Protein AF-A0A1F7U0T5-F1 (afdb_monomer)

Radius of gyration: 19.3 Å; Cα contacts (8 Å, |Δi|>4): 123; chains: 1; bounding box: 55×27×47 Å

Secondary structure (DSSP, 8-state):
--TT--HHHHHHHHTS-HHHHHHHHTT-----HHHHHHHHHHHHHHHT--HHHHHHTSPPP----S-SSTTSHHHHHHHHHHHTT--HHHHHHHHTS-HHHHHHHTTT-S-HHHHHHHHHTTT-----PPP-

Structure (mmCIF, N/CA/C/O backbone):
data_AF-A0A1F7U0T5-F1
#
_entry.id   AF-A0A1F7U0T5-F1
#
loop_
_atom_site.group_PDB
_atom_site.id
_atom_site.type_symbol
_atom_site.label_atom_id
_atom_site.label_alt_id
_atom_site.label_comp_id
_atom_site.label_asym_id
_atom_site.label_entity_id
_atom_site.label_seq_id
_atom_site.pdbx_PDB_ins_code
_atom_site.Cartn_x
_atom_site.Cartn_y
_atom_site.Cartn_z
_atom_site.occupa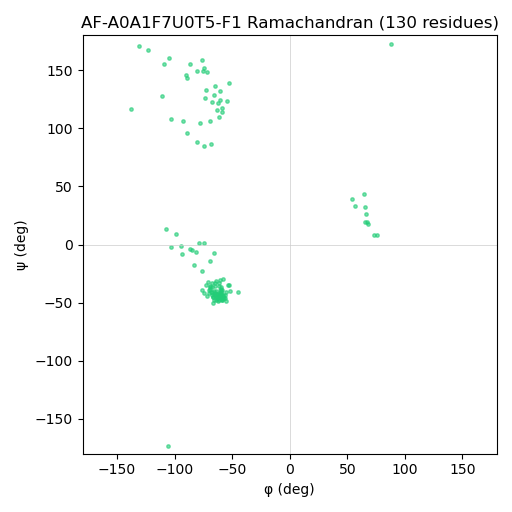ncy
_atom_site.B_iso_or_equiv
_atom_site.auth_seq_id
_atom_site.auth_comp_id
_atom_site.auth_asym_id
_atom_site.auth_atom_id
_atom_site.pdbx_PDB_model_num
ATOM 1 N N . MET A 1 1 ? 22.205 5.635 -20.063 1.00 49.44 1 MET A N 1
ATOM 2 C CA . MET A 1 1 ? 22.260 4.330 -20.749 1.00 49.44 1 MET A CA 1
ATOM 3 C C . MET A 1 1 ? 23.046 3.373 -19.874 1.00 49.44 1 MET A C 1
ATOM 5 O O . MET A 1 1 ? 24.259 3.515 -19.790 1.00 49.44 1 MET A O 1
ATOM 9 N N . LEU A 1 2 ? 22.374 2.461 -19.166 1.00 50.94 2 LEU A N 1
ATOM 10 C CA . LEU A 1 2 ? 23.068 1.332 -18.543 1.00 50.94 2 LEU A CA 1
ATOM 11 C C . LEU A 1 2 ? 23.456 0.354 -19.669 1.00 50.94 2 LEU A C 1
ATOM 13 O O . LEU A 1 2 ? 22.597 -0.033 -20.453 1.00 50.94 2 LEU A O 1
ATOM 17 N N . LEU A 1 3 ? 24.736 -0.020 -19.765 1.00 60.53 3 LEU A N 1
ATOM 18 C CA . LEU A 1 3 ? 25.251 -1.102 -20.631 1.00 60.53 3 LEU A CA 1
ATOM 19 C C . LEU A 1 3 ? 25.200 -0.882 -22.161 1.00 60.53 3 LEU A C 1
ATOM 21 O O . LEU A 1 3 ? 25.320 -1.841 -22.916 1.00 60.53 3 LEU A O 1
ATOM 25 N N . GLY A 1 4 ? 25.042 0.355 -22.644 1.00 69.62 4 GLY A N 1
ATOM 26 C CA . GLY A 1 4 ? 25.079 0.652 -24.088 1.00 69.62 4 GLY A CA 1
ATOM 27 C C . GLY A 1 4 ? 23.850 0.189 -24.886 1.00 69.62 4 GLY A C 1
ATOM 28 O O . GLY A 1 4 ? 23.852 0.284 -26.107 1.00 69.62 4 GLY A O 1
ATOM 29 N N . MET A 1 5 ? 22.796 -0.279 -24.211 1.00 76.56 5 MET A N 1
ATOM 30 C CA . MET A 1 5 ? 21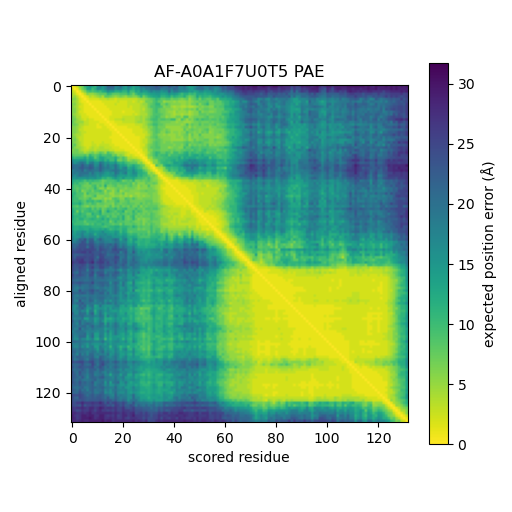.505 -0.598 -24.830 1.00 76.56 5 MET A CA 1
ATOM 31 C C . MET A 1 5 ? 20.583 0.624 -24.819 1.00 76.56 5 MET A C 1
ATOM 33 O O . MET A 1 5 ? 20.595 1.418 -23.869 1.00 76.56 5 MET A O 1
ATOM 37 N N . SER A 1 6 ? 19.750 0.764 -25.852 1.00 84.56 6 SER A N 1
ATOM 38 C CA . SER A 1 6 ? 18.682 1.759 -25.848 1.00 84.56 6 SER A CA 1
ATOM 39 C C . SER A 1 6 ? 17.517 1.306 -24.958 1.00 84.56 6 SER A C 1
ATOM 41 O O . SER A 1 6 ? 17.323 0.120 -24.685 1.00 84.56 6 SER A O 1
ATOM 43 N N . GLN A 1 7 ? 16.688 2.257 -24.517 1.00 81.25 7 GLN A N 1
ATOM 44 C CA . GLN A 1 7 ? 15.465 1.946 -23.761 1.00 81.25 7 GLN A CA 1
ATOM 45 C C . GLN A 1 7 ? 14.515 1.019 -24.537 1.00 81.25 7 GLN A C 1
ATOM 47 O O . GLN A 1 7 ? 13.761 0.272 -23.917 1.00 81.25 7 GLN A O 1
ATOM 52 N N . SER A 1 8 ? 14.529 1.095 -25.872 1.00 84.88 8 SER A N 1
ATOM 53 C CA . SER A 1 8 ? 13.716 0.250 -26.750 1.00 84.88 8 SER A CA 1
ATOM 54 C C . SER A 1 8 ? 14.234 -1.189 -26.759 1.00 84.88 8 SER A C 1
ATOM 56 O O . SER A 1 8 ? 13.451 -2.105 -26.543 1.00 84.88 8 SER A O 1
ATOM 58 N N . ASP A 1 9 ? 15.553 -1.383 -26.849 1.00 83.81 9 ASP A N 1
ATOM 59 C CA . ASP A 1 9 ? 16.162 -2.723 -26.805 1.00 83.81 9 ASP A CA 1
ATOM 60 C C . ASP A 1 9 ? 15.858 -3.441 -25.483 1.00 83.81 9 ASP A C 1
ATOM 62 O O . ASP A 1 9 ? 15.585 -4.642 -25.444 1.00 83.81 9 ASP A O 1
ATOM 66 N N . ILE A 1 10 ? 15.884 -2.692 -24.375 1.00 80.31 10 ILE A N 1
ATOM 67 C CA . ILE A 1 10 ? 15.530 -3.211 -23.050 1.00 80.31 10 ILE A CA 1
ATOM 68 C C . ILE A 1 10 ? 14.041 -3.569 -23.002 1.00 80.31 10 ILE A C 1
ATOM 70 O O . ILE A 1 10 ? 13.691 -4.633 -22.492 1.00 80.31 10 ILE A O 1
ATOM 74 N N . ALA A 1 11 ? 13.177 -2.697 -23.527 1.00 83.62 11 ALA A N 1
ATOM 75 C CA . ALA A 1 11 ? 11.730 -2.889 -23.569 1.00 83.62 11 ALA A CA 1
ATOM 76 C C . ALA A 1 11 ? 11.337 -4.162 -24.330 1.00 83.62 11 ALA A C 1
ATOM 78 O O . ALA A 1 11 ? 10.589 -4.982 -23.789 1.00 83.62 11 ALA A O 1
ATOM 79 N N . ASP A 1 12 ? 11.913 -4.366 -25.514 1.00 85.00 12 ASP A N 1
ATOM 80 C CA . ASP A 1 12 ? 11.659 -5.535 -26.357 1.00 85.00 12 ASP A CA 1
ATOM 81 C C . ASP A 1 12 ? 12.112 -6.828 -25.667 1.00 85.00 12 ASP A C 1
ATOM 83 O O . ASP A 1 12 ? 11.371 -7.811 -25.616 1.00 85.00 12 ASP A O 1
ATOM 87 N N . ARG A 1 13 ? 13.287 -6.813 -25.022 1.00 81.44 13 ARG A N 1
ATOM 88 C CA . ARG A 1 13 ? 13.824 -7.976 -24.290 1.00 81.44 13 ARG A CA 1
ATOM 89 C C . ARG A 1 13 ? 12.985 -8.396 -23.085 1.00 81.44 13 ARG A C 1
ATOM 91 O O . ARG A 1 13 ? 12.978 -9.578 -22.740 1.00 81.44 13 ARG A O 1
ATOM 98 N N . ILE A 1 14 ? 12.310 -7.458 -22.418 1.00 78.06 14 ILE A N 1
ATOM 99 C CA . ILE A 1 14 ? 11.490 -7.751 -21.228 1.00 78.06 14 ILE A CA 1
ATOM 100 C C . ILE A 1 14 ? 9.983 -7.784 -21.515 1.00 78.06 14 ILE A C 1
ATOM 102 O O . ILE A 1 14 ? 9.196 -8.094 -20.612 1.00 78.06 14 ILE A O 1
ATOM 106 N N . GLY A 1 15 ? 9.576 -7.516 -22.759 1.00 80.06 15 GLY A N 1
ATOM 107 C CA . GLY A 1 15 ? 8.180 -7.514 -23.191 1.00 80.06 15 GLY A CA 1
ATOM 108 C C . GLY A 1 15 ? 7.347 -6.428 -22.508 1.00 80.06 15 GLY A C 1
ATOM 109 O O . GLY A 1 15 ? 6.248 -6.704 -22.028 1.00 80.06 15 GLY A O 1
ATOM 110 N N . VAL A 1 16 ? 7.885 -5.211 -22.395 1.00 80.50 16 VAL A N 1
ATOM 111 C CA . VAL A 1 16 ? 7.177 -4.032 -21.860 1.00 80.50 16 VAL A CA 1
ATOM 112 C C . VAL A 1 16 ? 7.352 -2.847 -22.805 1.00 80.50 16 VAL A C 1
ATOM 114 O O . VAL A 1 16 ? 8.159 -2.894 -23.720 1.00 80.50 16 VAL A O 1
ATOM 117 N N . SER A 1 17 ? 6.627 -1.750 -22.589 1.00 84.12 17 SER A N 1
ATOM 118 C CA . SER A 1 17 ? 6.803 -0.558 -23.423 1.00 84.12 17 SER A CA 1
ATOM 119 C C . SER A 1 17 ? 8.087 0.210 -23.087 1.00 84.12 17 SER A C 1
ATOM 121 O O . SER A 1 17 ? 8.489 0.310 -21.925 1.00 84.12 17 SER A O 1
ATOM 123 N N . ARG A 1 18 ? 8.677 0.880 -24.085 1.00 87.50 18 ARG A N 1
ATOM 124 C CA . ARG A 1 18 ? 9.783 1.839 -23.883 1.00 87.50 18 ARG A CA 1
ATOM 125 C C . ARG A 1 18 ? 9.448 2.893 -22.817 1.00 87.50 18 ARG A C 1
ATOM 127 O O . ARG A 1 18 ? 10.278 3.229 -21.976 1.00 87.50 18 ARG A O 1
ATOM 134 N N . THR A 1 19 ? 8.207 3.383 -22.800 1.00 83.56 19 THR A N 1
ATOM 135 C CA . THR A 1 19 ? 7.722 4.334 -21.784 1.00 83.56 19 THR A CA 1
ATOM 136 C C . THR A 1 19 ? 7.779 3.750 -20.372 1.00 83.56 19 THR A C 1
ATOM 138 O O . THR A 1 19 ? 8.065 4.470 -19.417 1.00 83.56 19 THR A O 1
ATOM 141 N N . PHE A 1 20 ? 7.522 2.450 -20.214 1.00 76.88 20 PHE A N 1
ATOM 142 C CA . PHE A 1 20 ? 7.655 1.768 -18.931 1.00 76.88 20 PHE A CA 1
ATOM 143 C C . PHE A 1 20 ? 9.123 1.686 -18.489 1.00 76.88 20 PHE A C 1
ATOM 145 O O . PHE A 1 20 ? 9.419 2.037 -17.348 1.00 76.88 20 PHE A O 1
ATOM 152 N N . VAL A 1 21 ? 10.045 1.350 -19.400 1.00 79.12 21 VAL A N 1
ATOM 153 C CA . VAL A 1 21 ? 11.500 1.381 -19.140 1.00 79.12 21 VAL A CA 1
ATOM 154 C C . VAL A 1 21 ? 11.958 2.781 -18.723 1.00 79.12 21 VAL A C 1
ATOM 156 O O . VAL A 1 21 ? 12.615 2.933 -17.698 1.00 79.12 21 VAL A O 1
ATOM 159 N N . SER A 1 22 ? 11.524 3.827 -19.430 1.00 81.81 22 SER A N 1
ATOM 160 C CA . SER A 1 22 ? 11.835 5.217 -19.066 1.00 81.81 22 SER A CA 1
ATOM 161 C C . SER A 1 22 ? 11.321 5.590 -17.668 1.00 81.81 22 SER A C 1
ATOM 163 O O . SER A 1 22 ? 12.029 6.230 -16.892 1.00 81.81 22 SER A O 1
ATOM 165 N N . LYS A 1 23 ? 10.111 5.154 -17.292 1.00 73.56 23 LYS A N 1
ATOM 166 C CA . LYS A 1 23 ? 9.593 5.371 -15.932 1.00 73.56 23 LYS A CA 1
ATOM 167 C C . LYS A 1 23 ? 10.417 4.629 -14.876 1.00 73.56 23 LYS A C 1
ATOM 169 O O . LYS A 1 23 ? 10.526 5.143 -13.765 1.00 73.56 23 LYS A O 1
ATOM 174 N N . ILE A 1 24 ? 10.968 3.454 -15.189 1.00 74.94 24 ILE A N 1
ATOM 175 C CA . ILE A 1 24 ? 11.864 2.715 -14.286 1.00 74.94 24 ILE A CA 1
ATOM 176 C C . ILE A 1 24 ? 13.169 3.492 -14.092 1.00 74.94 24 ILE A C 1
ATOM 178 O O . ILE A 1 24 ? 13.539 3.747 -12.950 1.00 74.94 24 ILE A O 1
ATOM 182 N N . GLU A 1 25 ? 13.816 3.925 -15.179 1.00 73.69 25 GLU A N 1
ATOM 183 C CA . GLU A 1 25 ? 15.073 4.692 -15.127 1.00 73.69 25 GLU A CA 1
ATOM 184 C C . GLU A 1 25 ? 14.924 6.009 -14.355 1.00 73.69 25 GLU A C 1
ATOM 186 O O . GLU A 1 25 ? 15.812 6.402 -13.605 1.00 73.69 25 GLU A O 1
ATOM 191 N N . LEU A 1 26 ? 13.771 6.670 -14.485 1.00 71.69 26 LEU A N 1
ATOM 192 C CA . LEU A 1 26 ? 13.442 7.891 -13.745 1.00 71.69 26 LEU A CA 1
ATOM 193 C C . LEU A 1 26 ? 12.998 7.630 -12.291 1.00 71.69 26 LEU A C 1
ATOM 195 O O . LEU A 1 26 ? 12.599 8.570 -11.602 1.00 71.69 26 LEU A O 1
ATOM 199 N N . GLY A 1 27 ? 12.983 6.374 -11.830 1.00 60.84 27 GLY A N 1
ATOM 200 C CA . GLY A 1 27 ? 12.545 5.999 -10.481 1.00 60.84 27 GLY A CA 1
ATOM 201 C C . GLY A 1 27 ? 11.047 6.208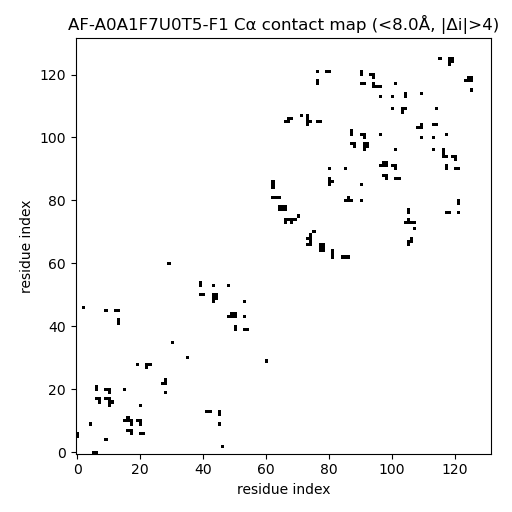 -10.216 1.00 60.84 27 GLY A C 1
ATOM 202 O O . GLY A 1 27 ? 10.621 6.287 -9.066 1.00 60.84 27 GLY A O 1
ATOM 203 N N . ARG A 1 28 ? 10.224 6.320 -11.267 1.00 62.78 28 ARG A N 1
ATOM 204 C CA . ARG A 1 28 ? 8.786 6.650 -11.199 1.00 62.78 28 ARG A CA 1
ATOM 205 C C . ARG A 1 28 ? 7.862 5.430 -11.178 1.00 62.78 28 ARG A C 1
ATOM 207 O O . ARG A 1 28 ? 6.645 5.598 -11.097 1.00 62.78 28 ARG A O 1
ATOM 214 N N . VAL A 1 29 ? 8.396 4.210 -11.250 1.00 62.84 29 VAL A N 1
ATOM 215 C CA . VAL A 1 29 ? 7.597 2.984 -11.103 1.00 62.84 29 VAL A CA 1
ATOM 216 C C . VAL A 1 29 ? 7.601 2.527 -9.648 1.00 62.84 29 VAL A C 1
ATOM 218 O O . VAL A 1 29 ? 8.572 1.964 -9.148 1.00 62.84 29 VAL A O 1
ATOM 221 N N . GLY A 1 30 ? 6.470 2.724 -8.971 1.00 56.09 30 GLY A N 1
ATOM 222 C CA . GLY A 1 30 ? 6.179 2.057 -7.708 1.00 56.09 30 GLY A CA 1
ATOM 223 C C . GLY A 1 30 ? 5.829 0.600 -7.978 1.00 56.09 30 GLY A C 1
ATOM 224 O O . GLY A 1 30 ? 4.656 0.276 -8.136 1.00 56.09 30 GLY A O 1
ATOM 225 N N . LEU A 1 31 ? 6.837 -0.267 -8.078 1.00 54.19 31 LEU A N 1
ATOM 226 C CA . LEU A 1 31 ? 6.618 -1.700 -8.240 1.00 54.19 31 LEU A CA 1
ATOM 227 C C . LEU A 1 31 ? 5.794 -2.208 -7.038 1.00 54.19 31 LEU A C 1
ATOM 229 O O . LEU A 1 31 ? 6.258 -2.129 -5.898 1.00 54.19 31 LEU A O 1
ATOM 233 N N . VAL A 1 32 ? 4.557 -2.664 -7.267 1.00 48.41 32 VAL A N 1
ATOM 234 C CA . VAL A 1 32 ? 3.744 -3.334 -6.236 1.00 48.41 32 VAL A CA 1
ATOM 235 C C . VAL A 1 32 ? 4.463 -4.627 -5.881 1.00 48.41 32 VAL A C 1
ATOM 237 O O . VAL A 1 32 ? 4.955 -5.290 -6.776 1.00 48.41 32 VAL A O 1
ATOM 240 N N . GLU A 1 33 ? 4.568 -4.975 -4.602 1.00 50.28 33 GLU A N 1
ATOM 241 C CA . GLU A 1 33 ? 5.412 -6.074 -4.099 1.00 50.28 33 GLU A CA 1
ATOM 242 C C . GLU A 1 33 ? 5.311 -7.375 -4.922 1.00 50.28 33 GLU A C 1
ATOM 244 O O . GLU A 1 33 ? 6.335 -7.943 -5.285 1.00 50.28 33 GLU A O 1
ATOM 249 N N . ALA A 1 34 ? 4.100 -7.754 -5.348 1.00 42.94 34 ALA A N 1
ATOM 250 C CA . ALA A 1 34 ? 3.858 -8.933 -6.183 1.00 42.94 34 ALA A CA 1
ATOM 251 C C . ALA A 1 34 ? 4.239 -8.768 -7.674 1.00 42.94 34 ALA A C 1
ATOM 253 O O . ALA A 1 34 ? 4.779 -9.689 -8.282 1.00 42.94 34 ALA A O 1
ATOM 254 N N . THR A 1 35 ? 3.996 -7.603 -8.289 1.00 51.75 35 THR A N 1
ATOM 255 C CA . THR A 1 35 ? 4.379 -7.344 -9.697 1.00 51.75 35 THR A CA 1
ATOM 256 C C . THR A 1 35 ? 5.838 -6.908 -9.838 1.00 51.75 35 THR A C 1
ATOM 258 O O . THR A 1 35 ? 6.420 -7.004 -10.926 1.00 51.75 35 THR A O 1
ATOM 261 N N . ALA A 1 36 ? 6.442 -6.474 -8.728 1.00 62.66 36 ALA A N 1
ATOM 262 C CA . ALA A 1 36 ? 7.844 -6.131 -8.603 1.00 62.66 36 ALA A CA 1
ATOM 263 C C . ALA A 1 36 ? 8.714 -7.321 -8.949 1.00 62.66 36 ALA A C 1
ATOM 265 O O . ALA A 1 36 ? 9.600 -7.172 -9.771 1.00 62.66 36 ALA A O 1
ATOM 266 N N . ASP A 1 37 ? 8.419 -8.495 -8.398 1.00 65.31 37 ASP A N 1
ATOM 267 C CA . ASP A 1 37 ? 9.292 -9.656 -8.533 1.00 65.31 37 ASP A CA 1
ATOM 268 C C . ASP A 1 37 ? 9.311 -10.229 -9.953 1.00 65.31 37 ASP A C 1
ATOM 270 O O . ASP A 1 37 ? 10.377 -10.560 -10.470 1.00 65.31 37 ASP A O 1
ATOM 274 N N . ALA A 1 38 ? 8.165 -10.273 -10.639 1.00 71.25 38 ALA A N 1
ATOM 275 C CA . ALA A 1 38 ? 8.116 -10.698 -12.039 1.00 71.25 38 ALA A CA 1
ATOM 276 C C . ALA A 1 38 ? 8.855 -9.713 -12.962 1.00 71.25 38 ALA A C 1
ATOM 278 O O . ALA A 1 38 ? 9.626 -10.119 -13.832 1.00 71.25 38 ALA A O 1
ATOM 279 N N . THR A 1 39 ? 8.649 -8.412 -12.751 1.00 71.38 39 THR A N 1
ATOM 280 C CA . THR A 1 39 ? 9.308 -7.354 -13.531 1.00 71.38 39 THR A CA 1
ATOM 281 C C . THR A 1 39 ? 10.809 -7.314 -13.248 1.00 71.38 39 THR A C 1
ATOM 283 O O . THR A 1 39 ? 11.612 -7.201 -14.169 1.00 71.38 39 THR A O 1
ATOM 286 N N . LEU A 1 40 ? 11.197 -7.480 -11.985 1.00 74.88 40 LEU A N 1
ATOM 287 C CA . LEU A 1 40 ? 12.577 -7.460 -11.515 1.00 74.88 40 LEU A CA 1
ATOM 288 C C . LEU A 1 40 ? 13.359 -8.668 -12.029 1.00 74.88 40 LEU A C 1
ATOM 290 O O . LEU A 1 40 ? 14.465 -8.477 -12.513 1.00 74.88 40 LEU A O 1
ATOM 294 N N . LYS A 1 41 ? 12.774 -9.875 -12.052 1.00 78.44 41 LYS A N 1
ATOM 295 C CA . LYS A 1 41 ? 13.389 -11.052 -12.699 1.00 78.44 41 LYS A CA 1
ATOM 296 C C . LYS A 1 41 ? 13.638 -10.831 -14.191 1.00 78.44 41 LYS A C 1
ATOM 298 O O . LYS A 1 41 ? 14.698 -11.190 -14.698 1.00 78.44 41 LYS A O 1
ATOM 303 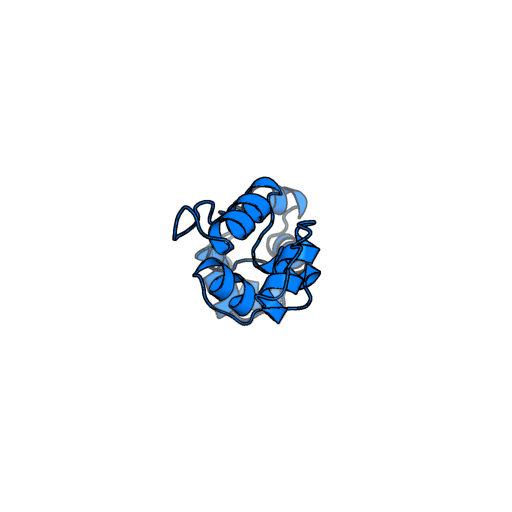N N . LYS A 1 42 ? 12.681 -10.221 -14.899 1.00 79.19 42 LYS A N 1
ATOM 304 C CA . LYS A 1 42 ? 12.845 -9.884 -16.322 1.00 79.19 42 LYS A CA 1
ATOM 305 C C . LYS A 1 42 ? 13.944 -8.839 -16.534 1.00 79.19 42 LYS A C 1
ATOM 307 O O . LYS A 1 42 ? 14.752 -8.999 -17.442 1.00 79.19 42 LYS A O 1
ATOM 312 N N . LEU A 1 43 ? 14.012 -7.819 -15.677 1.00 74.75 43 LEU A N 1
ATOM 313 C CA . LEU A 1 43 ? 15.088 -6.823 -15.678 1.00 74.75 43 LEU A CA 1
ATOM 314 C C . LEU A 1 43 ? 16.452 -7.444 -15.378 1.00 74.75 43 LEU A C 1
ATOM 316 O O . LEU A 1 43 ? 17.391 -7.175 -16.115 1.00 74.75 43 LEU A O 1
ATOM 320 N N . ALA A 1 44 ? 16.559 -8.303 -14.362 1.00 81.44 44 ALA A N 1
ATOM 321 C CA . ALA A 1 44 ? 17.795 -9.017 -14.046 1.00 81.44 44 ALA A CA 1
ATOM 322 C C . ALA A 1 44 ? 18.266 -9.835 -15.252 1.00 81.44 44 ALA A C 1
ATOM 324 O O . ALA A 1 44 ? 19.413 -9.715 -15.667 1.00 81.44 44 ALA A O 1
ATOM 325 N N . LYS A 1 45 ? 17.349 -10.563 -15.904 1.00 80.94 45 LYS A N 1
ATOM 326 C CA . LYS A 1 45 ? 17.649 -11.305 -17.134 1.00 80.94 45 LYS A CA 1
ATOM 327 C C . LY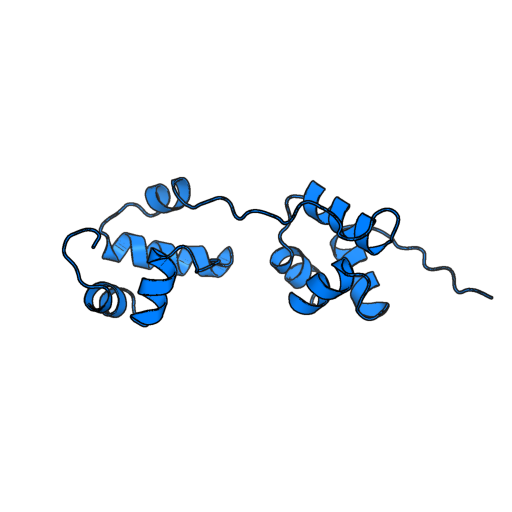S A 1 45 ? 18.133 -10.394 -18.269 1.00 80.94 45 LYS A C 1
ATOM 329 O O . LYS A 1 45 ? 19.111 -10.723 -18.929 1.00 80.94 45 LYS A O 1
ATOM 334 N N . ALA A 1 46 ? 17.468 -9.264 -18.509 1.00 78.88 46 ALA A N 1
ATOM 335 C CA . ALA A 1 46 ? 17.847 -8.347 -19.586 1.00 78.88 46 ALA A CA 1
ATOM 336 C C . ALA A 1 46 ? 19.180 -7.630 -19.328 1.00 78.88 46 ALA A C 1
ATOM 338 O O . ALA A 1 46 ? 19.945 -7.419 -20.269 1.00 78.88 46 ALA A O 1
ATOM 339 N N . LEU A 1 47 ? 19.455 -7.294 -18.066 1.00 77.50 47 LEU A N 1
ATOM 340 C CA . LEU A 1 47 ? 20.688 -6.646 -17.617 1.00 77.50 47 LEU A CA 1
ATOM 341 C C . LEU A 1 47 ? 21.813 -7.645 -17.308 1.00 77.50 47 LEU A C 1
ATOM 343 O O . LEU A 1 47 ? 22.916 -7.211 -16.997 1.00 77.50 47 LEU A O 1
ATOM 347 N N . GLN A 1 48 ? 21.544 -8.953 -17.400 1.00 82.12 48 GLN A N 1
ATOM 348 C CA . GLN A 1 48 ? 22.465 -10.034 -17.024 1.00 82.12 48 GLN A CA 1
ATOM 349 C C . GLN A 1 48 ? 22.980 -9.900 -15.579 1.00 82.12 48 GLN A C 1
ATOM 351 O O . GLN A 1 48 ? 24.145 -10.147 -15.287 1.00 82.12 48 GLN A O 1
ATOM 356 N N . LEU A 1 49 ? 22.093 -9.487 -14.674 1.00 79.50 49 LEU A N 1
ATOM 357 C CA . LEU A 1 49 ? 22.359 -9.338 -13.247 1.00 79.50 49 LEU A CA 1
ATOM 358 C C . LEU A 1 49 ? 21.631 -10.415 -12.448 1.00 79.50 49 LEU A C 1
ATOM 360 O O . LEU A 1 49 ? 20.578 -10.913 -12.856 1.00 79.50 49 LEU A O 1
ATOM 364 N N . ASP A 1 50 ? 22.160 -10.710 -11.266 1.00 79.56 50 ASP A N 1
ATOM 365 C CA . ASP A 1 50 ? 21.458 -11.512 -10.275 1.00 79.56 50 ASP A CA 1
ATOM 366 C C . ASP A 1 50 ? 20.207 -10.743 -9.770 1.00 79.56 50 ASP A C 1
ATOM 368 O O . ASP A 1 50 ? 20.311 -9.567 -9.382 1.00 79.56 50 ASP A O 1
ATOM 372 N N . PRO A 1 51 ? 19.004 -11.355 -9.781 1.00 73.25 51 PRO A N 1
ATOM 373 C CA . PRO A 1 51 ? 17.796 -10.759 -9.211 1.00 73.25 51 PRO A CA 1
ATOM 374 C C . PRO A 1 51 ? 17.962 -10.284 -7.759 1.00 73.25 51 PRO A C 1
ATOM 376 O O . PRO A 1 51 ? 17.389 -9.262 -7.382 1.00 73.25 51 PRO A O 1
ATOM 379 N N . ASP A 1 52 ? 18.754 -10.972 -6.942 1.00 75.31 52 ASP A N 1
ATOM 380 C CA . ASP A 1 52 ? 18.977 -10.606 -5.545 1.00 75.31 52 ASP A CA 1
ATOM 381 C C . ASP A 1 52 ? 19.826 -9.339 -5.415 1.00 75.31 52 ASP A C 1
ATOM 383 O O . ASP A 1 52 ? 19.548 -8.505 -4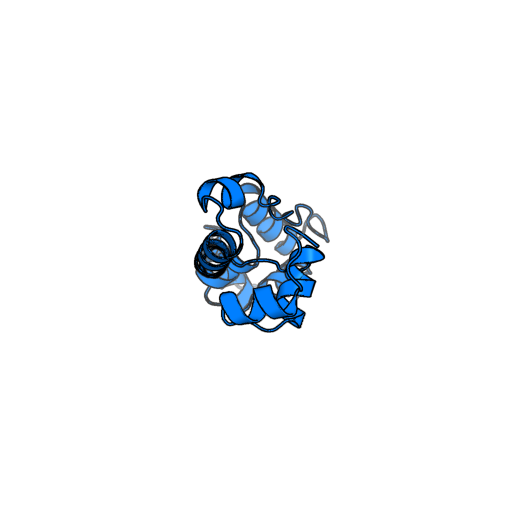.549 1.00 75.31 52 ASP A O 1
ATOM 387 N N . THR A 1 53 ? 20.755 -9.094 -6.345 1.00 73.38 53 THR A N 1
ATOM 388 C CA . THR A 1 53 ? 21.465 -7.808 -6.431 1.00 73.38 53 THR A CA 1
ATOM 389 C C . THR A 1 53 ? 20.489 -6.657 -6.684 1.00 73.38 53 THR A C 1
ATOM 391 O O . THR A 1 53 ? 20.550 -5.627 -6.011 1.00 73.38 53 THR A O 1
ATOM 394 N N . LEU A 1 54 ? 19.529 -6.835 -7.601 1.00 71.69 54 LEU A N 1
ATOM 395 C CA . LEU A 1 54 ? 18.510 -5.817 -7.887 1.00 71.69 54 LEU A CA 1
ATOM 396 C C . LEU A 1 54 ? 17.540 -5.602 -6.715 1.00 71.69 54 LEU A C 1
ATOM 398 O O . LEU A 1 54 ? 17.075 -4.481 -6.497 1.00 71.69 54 LEU A O 1
ATOM 402 N N . ARG A 1 55 ? 17.239 -6.652 -5.940 1.00 69.88 55 ARG A N 1
ATOM 403 C CA . ARG A 1 55 ? 16.416 -6.542 -4.725 1.00 69.88 55 ARG A CA 1
ATOM 404 C C . ARG A 1 55 ? 17.104 -5.714 -3.643 1.00 69.88 55 ARG A C 1
ATOM 406 O O . ARG A 1 55 ? 16.433 -4.901 -3.012 1.00 69.88 55 ARG A O 1
ATOM 413 N N . GLN A 1 56 ? 18.414 -5.877 -3.459 1.00 70.31 56 GLN A N 1
ATOM 414 C CA . GLN A 1 56 ? 19.184 -5.157 -2.437 1.00 70.31 56 GLN A CA 1
ATOM 415 C C . GLN A 1 56 ? 19.286 -3.652 -2.713 1.00 70.31 56 GLN A C 1
ATOM 417 O O . GLN A 1 56 ? 19.200 -2.850 -1.785 1.00 70.31 56 GLN A O 1
ATOM 422 N N . VAL A 1 57 ? 19.412 -3.254 -3.983 1.00 69.44 57 VAL A N 1
ATOM 423 C CA . VAL A 1 57 ? 19.489 -1.833 -4.377 1.00 69.44 57 VAL A CA 1
ATOM 424 C C . VAL A 1 57 ? 18.119 -1.173 -4.545 1.00 69.44 57 VAL A C 1
ATOM 426 O O . VAL A 1 57 ? 18.035 0.031 -4.799 1.00 69.44 57 VAL A O 1
ATOM 429 N N . ARG A 1 58 ? 17.024 -1.935 -4.414 1.00 66.12 58 ARG A N 1
ATOM 430 C CA . ARG A 1 58 ? 15.668 -1.405 -4.566 1.00 66.12 58 ARG A CA 1
ATOM 431 C C . ARG A 1 58 ? 15.421 -0.336 -3.493 1.00 66.12 58 ARG A C 1
ATOM 433 O O . ARG A 1 58 ? 15.472 -0.647 -2.301 1.00 66.12 58 ARG A O 1
ATOM 440 N N . PRO A 1 59 ? 15.082 0.910 -3.872 1.00 62.50 59 PRO A N 1
ATOM 441 C CA . PRO A 1 59 ? 14.785 1.939 -2.890 1.00 62.50 59 PRO A CA 1
ATOM 442 C C . PRO A 1 59 ? 13.587 1.502 -2.045 1.00 62.50 59 PRO A C 1
ATOM 444 O O . PRO A 1 59 ? 12.513 1.194 -2.575 1.00 62.50 59 PRO A O 1
ATOM 447 N N . LYS A 1 60 ? 13.773 1.475 -0.717 1.00 61.41 60 LYS A N 1
ATOM 448 C CA . LYS A 1 60 ? 12.683 1.214 0.230 1.00 61.41 60 LYS A CA 1
ATOM 449 C C . LYS A 1 60 ? 11.574 2.221 -0.052 1.00 61.41 60 LYS A C 1
ATOM 451 O O . LYS A 1 60 ? 11.805 3.433 -0.061 1.00 61.41 60 LYS A O 1
ATOM 456 N N . ARG A 1 61 ? 10.365 1.724 -0.323 1.00 61.34 61 ARG A N 1
ATOM 457 C CA . ARG A 1 61 ? 9.219 2.588 -0.611 1.00 61.34 61 ARG A CA 1
ATOM 458 C C . ARG A 1 61 ? 9.006 3.502 0.593 1.00 61.34 61 ARG A C 1
ATOM 460 O O . ARG A 1 61 ? 8.696 3.010 1.673 1.00 61.34 61 ARG A O 1
ATOM 467 N N . LYS A 1 62 ? 9.146 4.819 0.411 1.00 59.72 62 LYS A N 1
ATOM 468 C CA . LYS A 1 62 ? 8.835 5.786 1.470 1.00 59.72 62 LYS A CA 1
ATOM 469 C C . LYS A 1 62 ? 7.354 5.648 1.816 1.00 59.72 62 LYS A C 1
ATOM 471 O O . LYS A 1 62 ? 6.484 5.950 0.996 1.00 59.72 62 LYS A O 1
ATOM 476 N N . ILE A 1 63 ? 7.068 5.126 3.001 1.00 63.53 63 ILE A N 1
ATOM 477 C CA . ILE A 1 63 ? 5.721 5.144 3.554 1.00 63.53 63 ILE A CA 1
ATOM 478 C C . ILE A 1 63 ? 5.453 6.598 3.961 1.00 63.53 63 ILE A C 1
ATOM 480 O O . ILE A 1 63 ? 6.316 7.271 4.52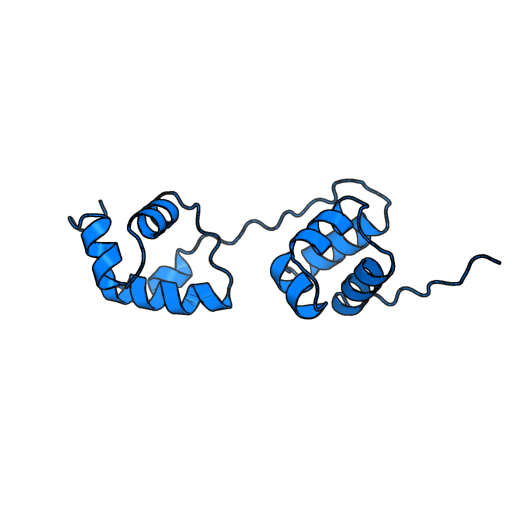4 1.00 63.53 63 ILE A O 1
ATOM 484 N N . ALA A 1 64 ? 4.285 7.127 3.594 1.00 66.81 64 ALA A N 1
ATOM 485 C CA . ALA A 1 64 ? 3.842 8.396 4.150 1.00 66.81 64 ALA A CA 1
ATOM 486 C C . ALA A 1 64 ? 3.522 8.142 5.628 1.00 66.81 64 ALA A C 1
ATOM 488 O O . ALA A 1 64 ? 2.544 7.456 5.933 1.00 66.81 64 ALA A O 1
ATOM 489 N N . ASN A 1 65 ? 4.406 8.622 6.506 1.00 63.72 65 ASN A N 1
ATOM 490 C CA . ASN A 1 65 ? 4.436 8.252 7.923 1.00 63.72 65 ASN A CA 1
ATOM 491 C C . ASN A 1 65 ? 3.650 9.201 8.829 1.00 63.72 65 ASN A C 1
ATOM 493 O O . ASN A 1 65 ? 3.512 8.916 10.013 1.00 63.72 65 ASN A O 1
ATOM 497 N N . LYS A 1 66 ? 3.161 10.330 8.303 1.00 65.38 66 LYS A N 1
ATOM 498 C CA . LYS A 1 66 ? 2.471 11.333 9.114 1.00 65.38 66 LYS A CA 1
ATOM 499 C C . LYS A 1 66 ? 0.974 11.386 8.780 1.00 65.38 66 LYS A C 1
ATOM 501 O O . LYS A 1 66 ? 0.640 11.574 7.605 1.00 65.38 66 LYS A O 1
ATOM 506 N N . PRO A 1 67 ? 0.087 11.278 9.786 1.00 61.94 67 PRO A N 1
ATOM 507 C CA . PRO A 1 67 ? -1.304 11.691 9.659 1.00 61.94 67 PRO A CA 1
ATOM 508 C C . PRO A 1 67 ? -1.407 13.128 9.148 1.00 61.94 67 PRO A C 1
ATOM 510 O O . PRO A 1 67 ? -0.651 13.999 9.577 1.00 61.94 67 PRO A O 1
ATOM 513 N N . ARG A 1 68 ? -2.347 13.405 8.241 1.00 69.19 68 ARG A N 1
ATOM 514 C CA . ARG A 1 68 ? -2.567 14.784 7.766 1.00 69.19 68 ARG A CA 1
ATOM 515 C C . ARG A 1 68 ? -3.322 15.653 8.767 1.00 69.19 68 ARG A C 1
ATOM 517 O O . ARG A 1 68 ? -3.208 16.871 8.707 1.00 69.19 68 ARG A O 1
ATOM 524 N N . THR A 1 69 ? -4.070 15.030 9.667 1.00 68.69 69 THR A N 1
ATOM 525 C CA . THR A 1 69 ? -4.865 15.705 10.691 1.00 68.69 69 THR A CA 1
ATOM 526 C C . THR A 1 69 ? -4.685 14.940 11.988 1.00 68.69 69 THR A C 1
ATOM 528 O O . THR A 1 69 ? -5.031 13.766 12.049 1.00 68.69 69 THR A O 1
ATOM 531 N N . GLU A 1 70 ? -4.104 15.570 13.001 1.00 70.25 70 GLU A N 1
ATOM 532 C CA . GLU A 1 70 ? -3.869 14.947 14.306 1.00 70.25 70 GLU A CA 1
ATOM 533 C C . GLU A 1 70 ? -5.193 14.847 15.097 1.00 70.25 70 GLU A C 1
ATOM 535 O O . GLU A 1 70 ? -6.122 15.617 14.858 1.00 70.25 70 GLU A O 1
ATOM 540 N N . GLY A 1 71 ? -5.323 13.854 15.985 1.00 74.94 71 GLY A N 1
ATOM 541 C CA . GLY A 1 71 ? -6.505 13.686 16.852 1.00 74.94 71 GLY A CA 1
ATOM 542 C C . GLY A 1 71 ? -7.779 13.124 16.198 1.00 74.94 71 GLY A C 1
ATOM 543 O O . GLY A 1 71 ? -8.826 13.103 16.836 1.00 74.94 71 GLY A O 1
ATOM 544 N N . THR A 1 72 ? -7.720 12.655 14.948 1.00 84.75 72 THR A N 1
ATOM 545 C CA . THR A 1 72 ? -8.877 12.067 14.242 1.00 84.75 72 THR A CA 1
ATOM 546 C C . THR A 1 72 ? -8.794 10.541 14.159 1.00 84.75 72 THR A C 1
ATOM 548 O O . THR A 1 72 ? -7.717 9.955 14.264 1.00 84.75 72 THR A O 1
ATOM 551 N N . LEU A 1 73 ? -9.928 9.876 13.910 1.00 85.62 73 LEU A N 1
ATOM 552 C CA . LEU A 1 73 ? -9.960 8.425 13.687 1.00 85.62 73 LEU A CA 1
ATOM 553 C C . LEU A 1 73 ? -9.086 8.016 12.491 1.00 85.62 73 LEU A C 1
ATOM 555 O O . LEU A 1 73 ? -8.347 7.039 12.564 1.00 85.62 73 LEU A O 1
ATOM 559 N N . SER A 1 74 ? -9.089 8.812 11.419 1.00 88.19 74 SER A N 1
ATOM 560 C CA . SER A 1 74 ? -8.198 8.598 10.274 1.00 88.19 74 SER A CA 1
ATOM 561 C C . SER A 1 74 ? -6.716 8.688 10.653 1.00 88.19 74 SER A C 1
ATOM 563 O O . SER A 1 74 ? -5.892 7.954 10.100 1.00 88.19 74 SER A O 1
ATOM 565 N N . ALA A 1 75 ? -6.372 9.538 11.627 1.00 87.44 75 ALA A N 1
ATOM 566 C CA . ALA A 1 75 ? -5.024 9.645 12.167 1.00 87.44 75 ALA A CA 1
ATOM 567 C C . ALA A 1 75 ? -4.599 8.367 12.884 1.00 87.44 75 ALA A C 1
ATOM 569 O O . ALA A 1 75 ? -3.484 7.900 12.662 1.00 87.44 75 ALA A O 1
ATOM 570 N N . LEU A 1 76 ? -5.496 7.788 13.688 1.00 89.19 76 LEU A N 1
ATOM 571 C CA . LEU A 1 76 ? -5.263 6.517 14.376 1.00 89.19 76 LEU A CA 1
ATOM 572 C C . LEU A 1 76 ? -5.053 5.378 13.376 1.00 89.19 76 LEU A C 1
ATOM 574 O O . LEU A 1 76 ? -4.070 4.648 13.484 1.00 89.19 76 LEU A O 1
ATOM 578 N N . LEU A 1 77 ? -5.905 5.280 12.349 1.00 90.94 77 LEU A N 1
ATOM 579 C CA . LEU A 1 77 ? -5.747 4.282 11.284 1.00 90.94 77 LEU A CA 1
ATOM 580 C C . LEU A 1 77 ? -4.421 4.467 10.529 1.00 90.94 77 LEU A C 1
ATOM 582 O O . LEU A 1 77 ? -3.709 3.499 10.260 1.00 90.94 77 LEU A O 1
ATOM 586 N N . THR A 1 78 ? -4.051 5.718 10.230 1.00 91.19 78 THR A N 1
ATOM 587 C CA . THR A 1 78 ? -2.771 6.041 9.580 1.00 91.19 78 THR A CA 1
ATOM 588 C C . THR A 1 78 ? -1.593 5.624 10.457 1.00 91.19 78 THR A C 1
ATOM 590 O O . THR A 1 78 ? -0.673 4.968 9.968 1.00 91.19 78 THR A O 1
ATOM 593 N N . ALA A 1 79 ? -1.622 5.980 11.743 1.00 88.69 79 ALA A N 1
ATOM 594 C CA . ALA A 1 79 ? -0.568 5.664 12.699 1.00 88.69 79 ALA A CA 1
ATOM 595 C C . ALA A 1 79 ? -0.397 4.150 12.846 1.00 88.69 79 ALA A C 1
ATOM 597 O O . ALA A 1 79 ? 0.716 3.654 12.682 1.00 88.69 79 ALA A O 1
ATOM 598 N N . ARG A 1 80 ? -1.499 3.408 13.024 1.00 91.44 80 ARG A N 1
ATOM 599 C CA . ARG A 1 80 ? -1.470 1.945 13.131 1.00 91.44 80 ARG A CA 1
ATOM 600 C C . ARG A 1 80 ? -0.920 1.287 11.869 1.00 91.44 80 ARG A C 1
ATOM 602 O O . ARG A 1 80 ? -0.075 0.400 11.944 1.00 91.44 80 ARG A O 1
ATOM 609 N N . ARG A 1 81 ? -1.333 1.751 10.683 1.00 92.25 81 ARG A N 1
ATOM 610 C CA . ARG A 1 81 ? -0.787 1.248 9.412 1.00 92.25 81 ARG A CA 1
ATOM 611 C C . ARG A 1 81 ? 0.726 1.461 9.318 1.00 92.25 81 ARG A C 1
ATOM 613 O O . ARG A 1 81 ? 1.437 0.586 8.825 1.00 92.25 81 ARG A O 1
ATOM 620 N N . VAL A 1 82 ? 1.204 2.635 9.726 1.00 89.56 82 VAL A N 1
ATOM 621 C CA . VAL A 1 82 ? 2.627 3.003 9.682 1.00 89.56 82 VAL A CA 1
ATOM 622 C C . VAL A 1 82 ? 3.437 2.207 10.704 1.00 89.56 82 VAL A C 1
ATOM 624 O O . VAL A 1 82 ? 4.506 1.717 10.349 1.00 89.56 82 VAL A O 1
ATOM 627 N N . GLU A 1 83 ? 2.917 2.023 11.917 1.00 87.25 83 GLU A N 1
ATOM 628 C CA . GLU A 1 83 ? 3.503 1.180 12.968 1.00 87.25 83 GLU A CA 1
ATOM 629 C C . GLU A 1 83 ? 3.722 -0.258 12.476 1.00 87.25 83 GLU A C 1
ATOM 631 O O . GLU A 1 83 ? 4.798 -0.822 12.648 1.00 87.25 83 GLU A O 1
ATOM 636 N N . LEU A 1 84 ? 2.740 -0.815 11.760 1.00 85.62 84 LEU A N 1
ATOM 637 C CA . LEU A 1 84 ? 2.826 -2.143 11.145 1.00 85.62 84 LEU A CA 1
ATOM 638 C C . LEU A 1 84 ? 3.716 -2.188 9.883 1.00 85.62 84 LEU A C 1
ATOM 640 O O . LEU A 1 84 ? 3.810 -3.226 9.228 1.00 85.62 84 LEU A O 1
ATOM 644 N N . GLY A 1 85 ? 4.331 -1.068 9.482 1.00 84.19 85 GLY A N 1
ATOM 645 C CA . GLY A 1 85 ? 5.166 -0.981 8.280 1.00 84.19 85 GLY A CA 1
ATOM 646 C C . GLY A 1 85 ? 4.391 -1.184 6.973 1.00 84.19 85 GLY A C 1
ATOM 647 O O . GLY A 1 85 ? 4.978 -1.503 5.936 1.00 84.19 85 GLY A O 1
ATOM 648 N N . LEU A 1 86 ? 3.066 -1.012 6.993 1.00 85.50 86 LEU A N 1
ATOM 649 C CA . LEU A 1 86 ? 2.204 -1.354 5.870 1.00 85.50 86 LEU A CA 1
ATOM 650 C C . LEU A 1 86 ? 2.037 -0.193 4.893 1.00 85.50 86 LEU A C 1
ATOM 652 O O . LEU A 1 86 ? 1.883 0.985 5.224 1.00 85.50 86 LEU A O 1
ATOM 656 N N . SER A 1 87 ? 1.986 -0.563 3.623 1.00 88.50 87 SER A N 1
ATOM 657 C CA . SER A 1 87 ? 1.682 0.329 2.519 1.00 88.50 87 SER A CA 1
ATOM 658 C C . SER A 1 87 ? 0.161 0.541 2.401 1.00 88.50 87 SER A C 1
ATOM 660 O O . SER A 1 87 ? -0.609 -0.381 2.660 1.00 88.50 87 SER A O 1
ATOM 662 N N . GLN A 1 88 ? -0.298 1.713 1.933 1.00 90.12 88 GLN A N 1
ATOM 663 C CA . GLN A 1 88 ? -1.728 1.931 1.624 1.00 90.12 88 GLN A CA 1
ATOM 664 C C . GLN A 1 88 ? -2.306 0.867 0.671 1.00 90.12 88 GLN A C 1
ATOM 666 O O . GLN A 1 88 ? -3.462 0.494 0.792 1.00 90.12 88 GLN A O 1
ATOM 671 N N . ALA A 1 89 ? -1.508 0.364 -0.279 1.00 87.56 89 ALA A N 1
ATOM 672 C CA . ALA A 1 89 ? -1.955 -0.684 -1.200 1.00 87.56 89 ALA A CA 1
ATOM 673 C C . ALA A 1 89 ? -2.062 -2.048 -0.503 1.00 87.56 89 ALA A C 1
ATOM 675 O O . ALA A 1 89 ? -2.958 -2.833 -0.801 1.00 87.56 89 ALA A O 1
ATOM 676 N N . THR A 1 90 ? -1.160 -2.308 0.445 1.00 87.12 90 THR A N 1
ATOM 677 C CA . THR A 1 90 ? -1.136 -3.546 1.224 1.00 87.12 90 THR A CA 1
ATOM 678 C C . THR A 1 90 ? -2.379 -3.630 2.099 1.00 87.12 90 THR A C 1
ATOM 680 O O . THR A 1 90 ? -3.079 -4.636 2.055 1.00 87.12 90 THR A O 1
ATOM 683 N N . ILE A 1 91 ? -2.713 -2.552 2.820 1.00 93.00 91 ILE A N 1
ATOM 684 C CA . ILE A 1 91 ? -3.929 -2.541 3.638 1.00 93.00 91 ILE A CA 1
ATOM 685 C C . ILE A 1 91 ? -5.201 -2.535 2.785 1.00 93.00 91 ILE A C 1
ATOM 687 O O . ILE A 1 91 ? -6.149 -3.227 3.126 1.00 93.00 91 ILE A O 1
ATOM 691 N N . ALA A 1 92 ? -5.205 -1.836 1.643 1.00 93.00 92 ALA A N 1
ATOM 692 C CA . ALA A 1 92 ? -6.336 -1.844 0.717 1.00 93.00 92 ALA A CA 1
ATOM 693 C C . ALA A 1 92 ? -6.664 -3.266 0.244 1.00 93.00 92 ALA A C 1
ATOM 695 O O . ALA A 1 92 ? -7.820 -3.674 0.255 1.00 93.00 92 ALA A O 1
ATOM 696 N N . THR A 1 93 ? -5.624 -4.039 -0.088 1.00 92.62 93 THR A N 1
ATOM 697 C CA . THR A 1 93 ? -5.761 -5.444 -0.492 1.00 92.62 93 THR A CA 1
ATOM 698 C C . THR A 1 93 ? -6.334 -6.293 0.642 1.00 92.62 93 THR A C 1
ATOM 700 O O . THR A 1 93 ? -7.263 -7.056 0.408 1.00 92.62 93 THR A O 1
ATOM 703 N N .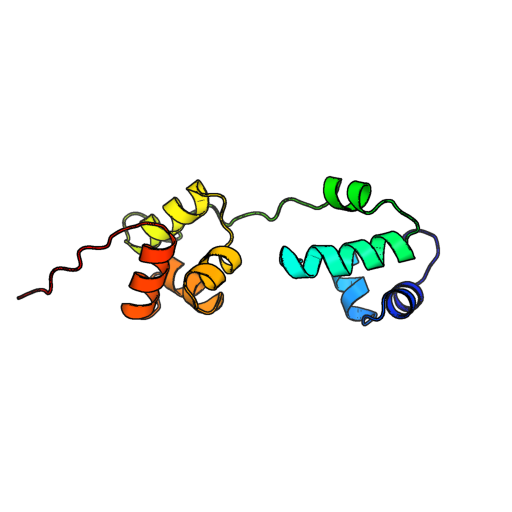 ARG A 1 94 ? -5.833 -6.130 1.877 1.00 92.44 94 ARG A N 1
ATOM 704 C CA . ARG A 1 94 ? -6.344 -6.858 3.054 1.00 92.44 94 ARG A CA 1
ATOM 705 C C . ARG A 1 94 ? -7.798 -6.509 3.383 1.00 92.44 94 ARG A C 1
ATOM 707 O O . ARG A 1 94 ? -8.569 -7.394 3.719 1.00 92.44 94 ARG A O 1
ATOM 714 N N . ALA A 1 95 ? -8.164 -5.237 3.256 1.00 92.94 95 ALA A N 1
ATOM 715 C CA . ALA A 1 95 ? -9.509 -4.735 3.528 1.00 92.94 95 ALA A CA 1
ATOM 716 C C . ALA A 1 95 ? -10.501 -4.961 2.369 1.00 92.94 95 ALA A C 1
ATOM 718 O O . ALA A 1 95 ? -11.682 -4.651 2.512 1.00 92.94 95 ALA A O 1
ATOM 719 N N . GLY A 1 96 ? -10.041 -5.446 1.208 1.00 94.00 96 GLY A N 1
ATOM 720 C CA . GLY A 1 96 ? -10.884 -5.622 0.023 1.00 94.00 96 GLY A CA 1
ATOM 721 C C . GLY A 1 96 ? -11.409 -4.307 -0.568 1.00 94.00 96 GLY A C 1
ATOM 722 O O . GLY A 1 96 ? -12.516 -4.272 -1.101 1.00 94.00 96 GLY A O 1
ATOM 723 N N . VAL A 1 97 ? -10.645 -3.214 -0.465 1.00 94.12 97 VAL A N 1
ATOM 724 C CA . VAL A 1 97 ? -11.023 -1.880 -0.971 1.00 94.12 97 VAL A CA 1
ATOM 725 C C . VAL A 1 97 ? -9.993 -1.340 -1.962 1.00 94.12 97 VAL A C 1
ATOM 727 O O . VAL A 1 97 ? -8.877 -1.846 -2.081 1.00 94.12 97 VAL A O 1
ATOM 730 N N . ALA A 1 98 ? -10.338 -0.269 -2.679 1.00 93.81 98 ALA A N 1
ATOM 731 C CA . ALA A 1 98 ? -9.381 0.401 -3.548 1.00 93.81 98 ALA A CA 1
ATOM 732 C C . ALA A 1 98 ? -8.323 1.170 -2.733 1.00 93.81 98 ALA A C 1
ATOM 734 O O . ALA A 1 98 ? -8.593 1.746 -1.679 1.00 93.81 98 ALA A O 1
ATOM 735 N N . LYS A 1 99 ? -7.096 1.264 -3.261 1.00 93.12 99 LYS A N 1
ATOM 736 C CA . LYS A 1 99 ? -6.026 2.074 -2.647 1.00 93.12 99 LYS A CA 1
ATOM 737 C C . LYS A 1 99 ? -6.398 3.564 -2.559 1.00 93.12 99 LYS A C 1
ATOM 739 O O . LYS A 1 99 ? -5.943 4.241 -1.639 1.00 93.12 99 LYS A O 1
ATOM 744 N N . SER A 1 100 ? -7.199 4.077 -3.497 1.00 91.69 100 SER A N 1
ATOM 745 C CA . SER A 1 100 ? -7.772 5.430 -3.421 1.00 91.69 100 SER A CA 1
ATOM 746 C C . SER A 1 100 ? -8.659 5.585 -2.189 1.00 91.69 100 SER A C 1
ATOM 748 O O . SER A 1 100 ? -8.445 6.527 -1.439 1.00 91.69 100 SER A O 1
ATOM 750 N N . THR A 1 101 ? -9.521 4.606 -1.899 1.00 94.00 101 THR A N 1
ATOM 751 C CA . THR A 1 101 ? -10.384 4.589 -0.708 1.00 94.00 101 THR A CA 1
ATOM 752 C C . THR A 1 101 ? -9.582 4.710 0.587 1.00 94.00 101 THR A C 1
ATOM 754 O O . THR A 1 101 ? -9.907 5.541 1.424 1.00 94.00 101 THR A O 1
ATOM 757 N N . VAL A 1 102 ? -8.484 3.959 0.737 1.00 93.12 102 VAL A N 1
ATOM 758 C CA . VAL A 1 102 ? -7.581 4.103 1.900 1.00 93.12 102 VAL A CA 1
ATOM 759 C C . VAL A 1 102 ? -6.967 5.503 1.950 1.00 93.12 102 VAL A C 1
ATOM 761 O O . VAL A 1 102 ? -6.892 6.121 3.006 1.00 93.12 102 VAL A O 1
ATOM 764 N N . SER A 1 103 ? -6.541 6.024 0.799 1.00 92.06 103 SER A N 1
ATOM 765 C CA . SER A 1 103 ? -5.991 7.376 0.694 1.00 92.06 103 SER A CA 1
ATOM 766 C C . SER A 1 103 ? -6.993 8.449 1.127 1.00 92.06 103 SER A C 1
ATOM 768 O O . SER A 1 103 ? -6.586 9.433 1.740 1.00 92.06 103 SER A O 1
ATOM 770 N N . ASP A 1 104 ? -8.269 8.270 0.795 1.00 91.06 104 ASP A N 1
ATOM 771 C CA . ASP A 1 104 ? -9.347 9.190 1.146 1.00 91.06 104 ASP A CA 1
ATOM 772 C C . ASP A 1 104 ? -9.707 9.072 2.627 1.00 91.06 104 ASP A C 1
ATOM 774 O O . ASP A 1 104 ? -9.802 10.096 3.297 1.00 91.06 104 ASP A O 1
ATOM 778 N N . ILE A 1 105 ? -9.773 7.853 3.176 1.00 91.56 105 ILE A N 1
ATOM 779 C CA . ILE A 1 105 ? -9.951 7.612 4.618 1.00 91.56 105 ILE A CA 1
ATOM 780 C C . ILE A 1 105 ? -8.873 8.329 5.428 1.00 91.56 105 ILE A C 1
ATOM 782 O O . ILE A 1 105 ? -9.200 9.078 6.343 1.00 91.56 105 ILE A O 1
ATOM 786 N N . GLU A 1 106 ? -7.597 8.194 5.056 1.00 91.12 106 GLU A N 1
ATOM 787 C CA . GLU A 1 106 ? -6.473 8.873 5.727 1.00 91.12 106 GLU A CA 1
ATOM 788 C C . GLU A 1 106 ? -6.497 10.411 5.589 1.00 91.12 106 GLU A C 1
ATOM 790 O O . GLU A 1 106 ? -5.690 11.114 6.202 1.00 91.12 106 GLU A O 1
ATOM 795 N N . ARG A 1 107 ? -7.416 10.951 4.778 1.00 87.00 107 ARG A N 1
ATOM 796 C CA . ARG A 1 107 ? -7.702 12.385 4.617 1.00 87.00 107 ARG A CA 1
ATOM 797 C C . ARG A 1 107 ? -9.025 12.810 5.259 1.00 87.00 107 ARG A C 1
ATOM 799 O O . ARG A 1 107 ? -9.469 13.920 4.989 1.00 87.00 107 ARG A O 1
ATOM 806 N N . ASN A 1 108 ? -9.628 11.969 6.101 1.00 85.75 108 ASN A N 1
ATOM 807 C CA . ASN A 1 108 ? -10.970 12.152 6.673 1.00 85.75 108 ASN A CA 1
ATOM 808 C C . ASN A 1 108 ? -12.123 12.085 5.651 1.00 85.75 108 ASN A C 1
ATOM 810 O O . ASN A 1 108 ? -13.175 12.678 5.869 1.00 85.75 108 ASN A O 1
ATOM 814 N N . GLY A 1 109 ? -11.935 11.379 4.537 1.00 85.44 109 GLY A N 1
ATOM 815 C CA . GLY A 1 109 ? -12.982 11.074 3.560 1.00 85.44 109 GLY A CA 1
ATOM 816 C C . GLY A 1 109 ? -13.447 9.614 3.617 1.00 85.44 109 GLY A C 1
ATOM 817 O O . GLY A 1 109 ? -13.019 8.833 4.462 1.00 85.44 109 GLY A O 1
ATOM 818 N N . GLY A 1 110 ? -14.299 9.228 2.667 1.00 85.38 110 GLY A N 1
ATOM 819 C CA . GLY A 1 110 ? -14.798 7.855 2.531 1.00 85.38 110 GLY A CA 1
ATOM 820 C C . GLY A 1 110 ? -16.058 7.545 3.347 1.00 85.38 110 GLY A C 1
ATOM 821 O O . GLY A 1 110 ? -16.550 8.363 4.120 1.00 85.38 110 GLY A O 1
ATOM 822 N N . SER A 1 111 ? -16.614 6.352 3.123 1.00 88.69 111 SER A N 1
ATOM 823 C CA . SER A 1 111 ? -17.802 5.865 3.832 1.00 88.69 111 SER A CA 1
ATOM 824 C C . SER A 1 111 ? -17.439 5.174 5.146 1.00 88.69 111 SER A C 1
ATOM 826 O O . SER A 1 111 ? -16.349 4.612 5.279 1.00 88.69 111 SER A O 1
ATOM 828 N N . LEU A 1 112 ? -18.389 5.142 6.087 1.00 87.56 112 LEU A N 1
ATOM 829 C CA . LEU A 1 112 ? -18.251 4.409 7.350 1.00 87.56 112 LEU A CA 1
ATOM 830 C C . LEU A 1 112 ? -17.926 2.921 7.121 1.00 87.56 112 LEU A C 1
ATOM 832 O O . LEU A 1 112 ? -17.049 2.385 7.785 1.00 87.56 112 LEU A O 1
ATOM 836 N N . ASP A 1 113 ? -18.558 2.283 6.132 1.00 91.25 113 ASP A N 1
ATOM 837 C CA . ASP A 1 113 ? -18.275 0.893 5.741 1.00 91.25 113 ASP A CA 1
ATOM 838 C C . ASP A 1 113 ? -16.808 0.685 5.326 1.00 91.25 113 ASP A C 1
ATOM 840 O O . ASP A 1 113 ? -16.135 -0.225 5.809 1.00 91.25 113 ASP A O 1
ATOM 844 N N . SER A 1 114 ? -16.276 1.572 4.479 1.00 91.25 114 SER A N 1
ATOM 845 C CA . SER A 1 114 ? -14.873 1.491 4.056 1.00 91.25 114 SER A CA 1
ATOM 846 C C . SER A 1 114 ? -13.919 1.717 5.229 1.00 91.25 114 SER A C 1
ATOM 848 O O . SER A 1 114 ? -12.864 1.088 5.300 1.00 91.25 114 SER A O 1
ATOM 850 N N . LEU A 1 115 ? -14.294 2.601 6.156 1.00 90.44 115 LEU A N 1
ATOM 851 C CA . LEU A 1 115 ? -13.522 2.882 7.358 1.00 90.44 115 LEU A CA 1
ATOM 852 C C . LEU A 1 115 ? -13.478 1.665 8.292 1.00 90.44 115 LEU A C 1
ATOM 854 O O . LEU A 1 115 ? -12.393 1.295 8.734 1.00 90.44 115 LEU A O 1
ATOM 858 N N . ILE A 1 116 ? -14.617 1.005 8.524 1.00 91.62 116 ILE A N 1
ATOM 859 C CA . ILE A 1 116 ? -14.710 -0.225 9.328 1.00 91.62 116 ILE A CA 1
ATOM 860 C C . ILE A 1 116 ? -13.880 -1.347 8.696 1.00 91.62 116 ILE A C 1
ATOM 862 O O . ILE A 1 116 ? -13.091 -1.987 9.385 1.00 91.62 116 ILE A O 1
ATOM 866 N N . LYS A 1 117 ? -13.973 -1.551 7.375 1.00 93.12 117 LYS A N 1
ATOM 867 C CA . LYS A 1 117 ? -13.158 -2.555 6.663 1.00 93.12 117 LYS A CA 1
ATOM 868 C C . LYS A 1 117 ? -11.660 -2.326 6.849 1.00 93.12 117 LYS A C 1
ATOM 870 O O . LYS A 1 117 ? -10.916 -3.274 7.094 1.00 93.12 117 LYS A O 1
ATOM 875 N N . VAL A 1 118 ? -11.212 -1.075 6.736 1.00 93.50 118 VAL A N 1
ATOM 876 C CA . VAL A 1 118 ? -9.799 -0.722 6.932 1.00 93.50 118 VAL A CA 1
ATOM 877 C C . VAL A 1 118 ? -9.380 -0.881 8.394 1.00 93.50 118 VAL A C 1
ATOM 879 O O . VAL A 1 118 ? -8.273 -1.354 8.636 1.00 93.50 118 VAL A O 1
ATOM 882 N N . ALA A 1 119 ? -10.239 -0.534 9.353 1.00 93.12 119 ALA A N 1
ATOM 883 C CA . ALA A 1 119 ? -9.966 -0.719 10.776 1.00 93.12 119 ALA A CA 1
ATOM 884 C C . ALA A 1 119 ? -9.830 -2.201 11.150 1.00 93.12 119 ALA A C 1
ATOM 886 O O . ALA A 1 119 ? -8.814 -2.588 11.723 1.00 93.12 119 ALA A O 1
ATOM 887 N N . ASN A 1 120 ? -10.766 -3.042 10.704 1.00 91.69 120 ASN A N 1
ATOM 888 C CA . ASN A 1 120 ? -10.711 -4.489 10.914 1.00 91.69 120 ASN A CA 1
ATOM 889 C C . ASN A 1 120 ? -9.452 -5.102 10.285 1.00 91.69 120 ASN A C 1
ATOM 891 O O . ASN A 1 120 ? -8.795 -5.933 10.898 1.00 91.69 120 ASN A O 1
ATOM 895 N N . ALA A 1 121 ? -9.055 -4.654 9.089 1.00 93.38 121 ALA A N 1
ATOM 896 C CA . ALA A 1 121 ? -7.823 -5.114 8.442 1.00 93.38 121 ALA A CA 1
ATOM 897 C C . ALA A 1 121 ? -6.527 -4.643 9.142 1.00 93.38 121 ALA A C 1
ATOM 899 O O . ALA A 1 121 ? -5.442 -5.131 8.809 1.00 93.38 121 ALA A O 1
ATOM 900 N N . LEU A 1 122 ? -6.628 -3.664 10.049 1.00 92.56 122 LEU A N 1
ATOM 901 C CA . LEU A 1 122 ? -5.557 -3.177 10.926 1.00 92.56 122 LEU A CA 1
ATOM 902 C C . LEU A 1 122 ? -5.637 -3.775 12.342 1.00 92.56 122 LEU A C 1
ATOM 904 O O . LEU A 1 122 ? -4.905 -3.316 13.225 1.00 92.56 122 LEU A O 1
ATOM 908 N N . ASP A 1 123 ? -6.515 -4.762 12.548 1.00 88.69 123 ASP A N 1
ATOM 909 C CA . ASP A 1 123 ? -6.808 -5.383 13.842 1.00 88.69 123 ASP A CA 1
ATOM 910 C C . ASP A 1 123 ? -7.262 -4.359 14.899 1.00 88.69 123 ASP A C 1
ATOM 912 O O . ASP A 1 123 ? -6.955 -4.471 16.086 1.00 88.69 123 ASP A O 1
ATOM 916 N N . LEU A 1 124 ? -7.967 -3.316 14.452 1.00 85.81 124 LEU A N 1
ATOM 917 C CA . LEU A 1 124 ? -8.607 -2.327 15.309 1.00 85.81 124 LEU A CA 1
ATOM 918 C C . LEU A 1 124 ? -10.099 -2.624 15.359 1.00 85.81 124 LEU A C 1
ATOM 920 O O . LEU A 1 124 ? -10.815 -2.377 14.389 1.00 85.81 124 LEU A O 1
ATOM 924 N N . ASP A 1 125 ? -10.553 -3.124 16.502 1.00 71.31 125 ASP A N 1
ATOM 925 C CA . ASP A 1 125 ? -11.972 -3.336 16.748 1.00 71.31 125 ASP A CA 1
ATOM 926 C C . ASP A 1 125 ? -12.625 -1.990 17.091 1.00 71.31 125 ASP A C 1
ATOM 928 O O . ASP A 1 125 ? -12.395 -1.405 18.155 1.00 71.31 125 ASP A O 1
ATOM 932 N N . LEU A 1 126 ? -13.369 -1.433 16.136 1.00 67.25 126 LEU A N 1
ATOM 933 C CA . LEU A 1 126 ? -14.127 -0.206 16.345 1.00 67.25 126 LEU A CA 1
ATOM 934 C C . LEU A 1 126 ? -15.512 -0.586 16.861 1.00 67.25 126 LEU A C 1
ATOM 936 O O . LEU A 1 126 ? -16.415 -0.852 16.069 1.00 67.25 126 LEU A O 1
ATOM 940 N N . ASP A 1 127 ? -15.693 -0.562 18.183 1.00 62.88 127 ASP A N 1
ATOM 941 C CA . ASP A 1 127 ? -17.023 -0.648 18.795 1.00 62.88 127 ASP A CA 1
ATOM 942 C C . ASP A 1 127 ? -17.808 0.637 18.479 1.00 62.88 127 ASP A C 1
ATOM 944 O O . ASP A 1 127 ? -17.770 1.640 19.202 1.00 62.88 127 ASP A O 1
ATOM 948 N N . VAL A 1 128 ? -18.479 0.647 17.325 1.00 60.41 128 VAL A N 1
ATOM 949 C CA . VAL A 1 128 ? -19.346 1.750 16.915 1.00 60.41 128 VAL A CA 1
ATOM 950 C C . VAL A 1 128 ? -20.684 1.592 17.629 1.00 60.41 128 VAL A C 1
ATOM 952 O O . VAL A 1 128 ? -21.627 1.004 17.101 1.00 60.41 128 VAL A O 1
ATOM 955 N N . LYS A 1 129 ? -20.799 2.161 18.833 1.00 52.69 129 LYS A N 1
ATOM 956 C CA . LYS A 1 129 ? -22.108 2.299 19.481 1.00 52.69 129 LYS A CA 1
ATOM 957 C C . LYS A 1 129 ? -22.958 3.301 18.695 1.00 52.69 129 LYS A C 1
ATOM 959 O O . LYS A 1 129 ? -22.539 4.454 18.547 1.00 52.69 129 LYS A O 1
ATOM 964 N N . PRO A 1 130 ? -24.149 2.914 18.203 1.00 47.16 130 PRO A N 1
ATOM 965 C CA . PRO A 1 130 ? -25.039 3.858 17.549 1.00 47.16 130 PRO A CA 1
ATOM 966 C C . PRO A 1 130 ? -25.420 4.955 18.546 1.00 47.16 130 PRO A C 1
ATOM 968 O O . PRO A 1 130 ? -25.783 4.680 19.693 1.00 47.16 130 PRO A O 1
ATOM 971 N N . LYS A 1 131 ? -25.315 6.212 18.106 1.00 48.31 131 LYS A N 1
ATOM 972 C CA . LYS A 1 131 ? -25.839 7.354 18.857 1.00 48.31 131 LYS A CA 1
ATOM 973 C C . LYS A 1 131 ? -27.360 7.171 18.950 1.00 48.31 131 LYS A C 1
ATOM 975 O O . LYS A 1 131 ? -28.012 7.117 17.910 1.00 48.31 131 LYS A O 1
ATOM 980 N N . LYS A 1 132 ? -27.875 7.000 20.172 1.00 42.34 132 LYS A N 1
ATOM 981 C CA . LYS A 1 132 ? -29.312 7.096 20.465 1.00 42.34 132 LYS A CA 1
ATOM 982 C C . LYS A 1 132 ? -29.814 8.508 20.194 1.00 42.34 132 LYS A C 1
ATOM 984 O O . LYS A 1 132 ? -29.019 9.451 20.419 1.00 42.34 132 LYS A O 1
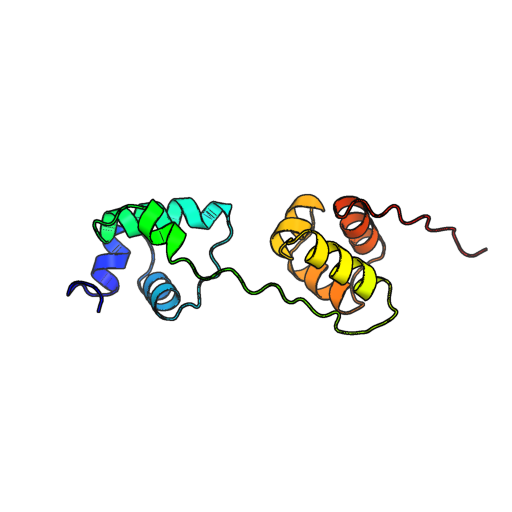#

Organism: NCBI:txid1802389

Foldseek 3Di:
DQPPDQLCQLCVQLVHDSVVSVCVVVVNDPQDPVNCQSSLVSNCVSNVHDSVVVVVPNPDPDAPQAQPDPPDLLRVLSNLCVVVVHHLCRLCVLLVHDSVQNVQSSVVDHDPSSSCSSCVSSVHDDPDDDDD

Mean predicted aligned error: 12.08 Å

InterPro domains:
  IPR001387 Cro/C1-type, helix-turn-helix domain [PF01381] (3-54)
  IPR001387 Cro/C1-type, helix-turn-helix domain [PF01381] (79-127)
  IPR001387 Cro/C1-type, helix-turn-helix domain [PS50943] (3-54)
  IPR001387 Cro/C1-type, helix-turn-helix domain [PS50943] (77-129)
  IPR001387 Cro/C1-type, helix-turn-helix domain [SM00530] (1-54)
  IPR001387 Cro/C1-type, helix-turn-helix domain [SM00530] (76-129)
  IPR001387 Cro/C1-type, helix-turn-helix domain [cd00093] (3-54)
  IPR001387 Cro/C1-type, helix-turn-helix domain [cd00093] (77-127)
  IPR010982 Lambda repressor-like, DNA-binding domain superfamily [G3DSA:1.10.260.40] (1-60)
  IPR010982 Lambda repressor-like, DNA-binding domain superfamily [G3DSA:1.10.260.40] (61-132)
  IPR010982 Lambda repressor-like, DNA-binding domain superfamily [SSF47413] (4-57)
  IPR010982 Lambda repressor-like, DNA-binding domain superfamily [SSF47413] (66-130)
  IPR050807 Transcriptional regulator/dioxygenase, bacterial-type [PTHR46797] (73-126)

pLDDT: mean 77.81, std 13.41, range [42.34, 94.12]

Sequence (132 aa):
MLLGMSQSDIADRIGVSRTFVSKIELGRVGLVEATADATLKKLAKALQLDPDTLRQVRPKRKIANKPRTEGTLSALLTARRVELGLSQATIATRAGVAKSTVSDIERNGGSLDSLIKVANALDLDLDVKPKK

Solvent-accessible surface area (backbone atoms only — not comparable to full-atom values): 7828 Å² total; per-residue (Å²): 115,76,91,84,49,53,54,56,60,52,10,65,70,56,74,51,52,42,68,56,45,50,32,48,76,69,69,67,59,82,63,50,80,79,60,29,55,62,52,42,48,37,47,14,62,69,69,74,43,61,48,66,62,57,58,72,70,49,77,78,78,81,66,86,74,70,54,81,48,82,97,40,74,32,21,52,55,42,45,53,37,43,74,71,70,49,47,60,58,56,47,12,61,68,35,74,48,54,45,65,52,46,56,32,27,45,66,76,42,75,53,71,68,60,50,50,35,46,31,52,58,67,76,41,87,75,85,76,73,79,83,128

Nearest PDB structures (foldseek):
  4pu8-assembly1_B  TM=7.681E-01  e=9.856E-03  Shewanella oneidensis MR-1
  4pu8-assembly1_A  TM=8.373E-01  e=2.002E-02  Shewanella oneidensis MR-1
  4ghj-assembly1_A  TM=8.424E-01  e=4.502E-02  Vibrio vulnificus CMCP6
  2ef8-assembly1_B  TM=5.253E-01  e=1.858E-01  Peduovirus P2